Protein AF-T1B5X9-F1 (afdb_monomer_lite)

pLDDT: mean 83.92, std 14.85, range [49.34, 98.44]

Foldseek 3Di:
DVPPPVADPPPVDDSPDDAQDDPDDQDFDPDPVLVPPPQQCDCDPPSHSHDDCVVVVVRVVVVVVVVVVVVVVVVVD

Organism: NCBI:txid410659

Radius of gyration: 17.28 Å; chains: 1; bounding box: 35×20×50 Å

Structure (mmCIF, N/CA/C/O backbone):
data_AF-T1B5X9-F1
#
_entry.id   AF-T1B5X9-F1
#
loop_
_atom_site.group_PDB
_atom_site.id
_atom_site.type_symbol
_atom_site.label_atom_id
_atom_site.label_alt_id
_atom_site.label_comp_id
_atom_site.label_asym_id
_atom_site.label_entity_id
_atom_site.label_seq_id
_atom_site.pdbx_PDB_ins_code
_atom_site.Cartn_x
_atom_site.Cartn_y
_atom_site.Cartn_z
_atom_site.occupancy
_atom_site.B_iso_or_equiv
_atom_site.auth_seq_id
_atom_site.auth_comp_id
_atom_site.auth_asym_id
_atom_site.auth_atom_id
_atom_site.pdbx_PDB_model_num
ATOM 1 N N . LEU A 1 1 ? -13.29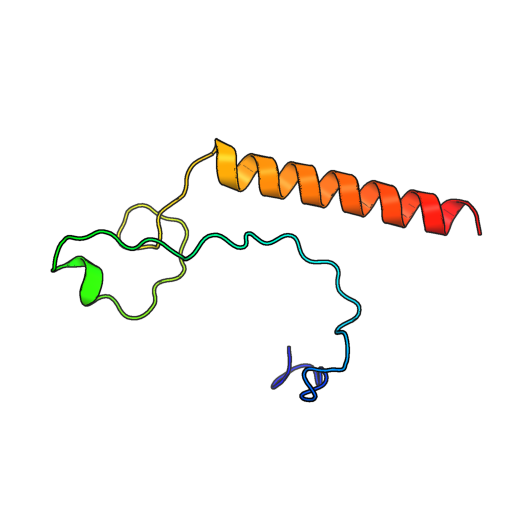4 -5.118 -9.923 1.00 88.31 1 LEU A N 1
ATOM 2 C CA . LEU A 1 1 ? -14.106 -4.300 -8.979 1.00 88.31 1 LEU A CA 1
ATOM 3 C C . LEU A 1 1 ? -15.450 -3.868 -9.567 1.00 88.31 1 LEU A C 1
ATOM 5 O O . LEU A 1 1 ? -16.471 -4.344 -9.095 1.00 88.31 1 LEU A O 1
ATOM 9 N N . ARG A 1 2 ? -15.495 -3.031 -10.615 1.00 91.31 2 ARG A N 1
ATOM 10 C CA . ARG A 1 2 ? -16.781 -2.556 -11.173 1.00 91.31 2 ARG A CA 1
ATOM 11 C C . ARG A 1 2 ? -17.577 -3.625 -11.931 1.00 91.31 2 ARG A C 1
ATOM 13 O O . ARG A 1 2 ? -18.772 -3.746 -11.715 1.00 91.31 2 ARG A O 1
ATOM 20 N N . GLN A 1 3 ? -16.931 -4.383 -12.820 1.00 91.38 3 GLN A N 1
ATOM 21 C CA . GLN A 1 3 ? -17.628 -5.379 -13.652 1.00 91.38 3 GLN A CA 1
ATOM 22 C C . GLN A 1 3 ? -18.073 -6.610 -12.854 1.00 91.38 3 GLN A C 1
ATOM 24 O O . GLN A 1 3 ? -19.221 -7.012 -12.959 1.00 91.38 3 GLN A O 1
ATOM 29 N N . GLN A 1 4 ? -17.178 -7.180 -12.044 1.00 94.69 4 GLN A N 1
ATOM 30 C CA . GLN A 1 4 ? -17.420 -8.462 -11.368 1.00 94.69 4 GLN A CA 1
ATOM 31 C C . GLN A 1 4 ? -17.894 -8.342 -9.909 1.00 94.69 4 GLN A C 1
ATOM 33 O O . GLN A 1 4 ? -18.430 -9.302 -9.376 1.00 94.69 4 GLN A O 1
ATOM 38 N N . HIS A 1 5 ? -17.711 -7.188 -9.253 1.00 91.25 5 HIS A N 1
ATOM 39 C CA . HIS A 1 5 ? -18.022 -7.017 -7.822 1.00 91.25 5 HIS A CA 1
ATOM 40 C C . HIS A 1 5 ? -18.951 -5.826 -7.534 1.00 91.25 5 HIS A C 1
ATOM 42 O O . HIS A 1 5 ? -19.054 -5.393 -6.393 1.00 91.25 5 HIS A O 1
ATOM 48 N N . GLY A 1 6 ? -19.598 -5.257 -8.559 1.00 89.88 6 GLY A N 1
ATOM 49 C CA . GLY A 1 6 ? -20.656 -4.253 -8.380 1.00 89.88 6 GLY A CA 1
ATOM 50 C C . GLY A 1 6 ? -20.223 -2.896 -7.808 1.00 89.88 6 GLY A C 1
ATOM 51 O O . GLY A 1 6 ? -21.080 -2.122 -7.392 1.00 89.88 6 GLY A O 1
ATOM 52 N N . PHE A 1 7 ? -18.925 -2.571 -7.786 1.00 92.44 7 PHE A N 1
ATOM 53 C CA . PHE A 1 7 ? -18.467 -1.270 -7.280 1.00 92.44 7 PHE A CA 1
ATOM 54 C C . PHE A 1 7 ? -19.049 -0.097 -8.096 1.00 92.44 7 PHE A C 1
ATOM 56 O O . PHE A 1 7 ? -19.202 -0.228 -9.319 1.00 92.44 7 PHE A O 1
ATOM 63 N N . PRO A 1 8 ? -19.317 1.066 -7.463 1.00 91.25 8 PRO A N 1
ATOM 64 C CA . PRO A 1 8 ? -19.911 2.221 -8.130 1.00 91.25 8 PRO A CA 1
ATOM 65 C C . PRO A 1 8 ? -19.162 2.642 -9.403 1.00 91.25 8 PRO A C 1
ATOM 67 O O . PRO A 1 8 ? -17.929 2.725 -9.450 1.00 91.25 8 PRO A O 1
ATOM 70 N N . ARG A 1 9 ? -19.928 2.937 -10.460 1.00 89.50 9 ARG A N 1
ATOM 71 C CA . ARG A 1 9 ? -19.400 3.520 -11.706 1.00 89.50 9 ARG A CA 1
ATOM 72 C C . ARG A 1 9 ? -19.296 5.042 -11.647 1.00 89.50 9 ARG A C 1
ATOM 74 O O . ARG A 1 9 ? -18.455 5.581 -12.354 1.00 89.50 9 ARG A O 1
ATOM 81 N N . ASN A 1 10 ? -20.103 5.700 -10.807 1.00 90.69 10 ASN A N 1
ATOM 82 C CA . ASN A 1 10 ? -20.005 7.143 -10.594 1.00 90.69 10 ASN A CA 1
ATOM 83 C C . ASN A 1 10 ? -18.618 7.472 -9.996 1.00 90.69 10 ASN A C 1
ATOM 85 O O . ASN A 1 10 ? -18.336 6.988 -8.896 1.00 90.69 10 ASN A O 1
ATOM 89 N N . PRO A 1 11 ? -17.762 8.251 -10.687 1.00 85.56 11 PRO A N 1
ATOM 90 C CA . PRO A 1 11 ? -16.443 8.637 -10.182 1.00 85.56 11 PRO A CA 1
ATOM 91 C C . PRO A 1 11 ? -16.498 9.491 -8.907 1.00 85.56 11 PRO A C 1
ATOM 93 O O . PRO A 1 11 ? -15.531 9.495 -8.156 1.00 85.56 11 PRO A O 1
ATOM 96 N N . GLU A 1 12 ? -17.619 10.156 -8.624 1.00 88.94 12 GLU A N 1
ATOM 97 C CA . GLU A 1 12 ? -17.807 10.942 -7.398 1.00 88.94 12 GLU A CA 1
ATOM 98 C C . GLU A 1 12 ? -18.055 10.067 -6.160 1.00 88.94 12 GLU A C 1
ATOM 100 O O . GLU A 1 12 ? -17.938 10.530 -5.025 1.00 88.94 12 GLU A O 1
ATOM 105 N N . ARG A 1 13 ? -18.409 8.787 -6.348 1.00 87.62 13 ARG A N 1
ATOM 106 C CA . ARG A 1 13 ? -18.612 7.853 -5.237 1.00 87.62 13 ARG A CA 1
ATOM 107 C C . ARG A 1 13 ? -17.322 7.124 -4.885 1.00 87.62 13 ARG A C 1
ATOM 109 O O . ARG A 1 13 ? -16.775 6.366 -5.686 1.00 87.62 13 ARG A O 1
ATOM 116 N N . TYR A 1 14 ? -16.909 7.278 -3.631 1.00 85.81 14 TYR A N 1
ATOM 117 C CA . TYR A 1 14 ? -15.774 6.564 -3.058 1.00 85.81 14 TYR A CA 1
ATOM 118 C C . TYR A 1 14 ? -16.012 5.055 -2.984 1.00 85.81 14 TYR A C 1
ATOM 120 O O . TYR A 1 14 ? -17.117 4.584 -2.718 1.00 85.81 14 TYR A O 1
ATOM 128 N N . PHE A 1 15 ? -14.934 4.294 -3.172 1.00 91.19 15 PHE A N 1
ATOM 129 C CA . PHE A 1 15 ? -14.947 2.833 -3.058 1.00 91.19 15 PHE A CA 1
ATOM 130 C C . PHE A 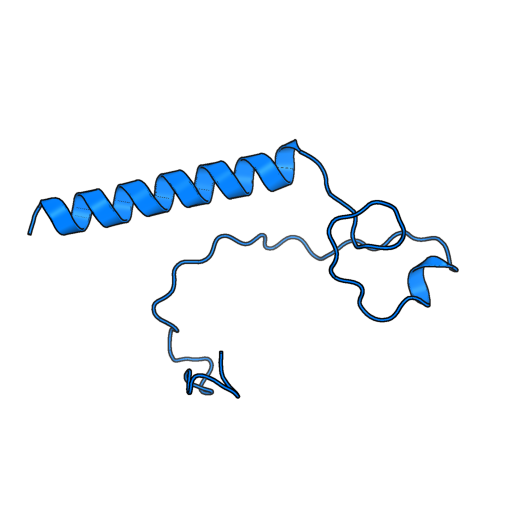1 15 ? -14.879 2.354 -1.602 1.00 91.19 15 PHE A C 1
ATOM 132 O O . PHE A 1 15 ? -15.070 1.171 -1.352 1.00 91.19 15 PHE A O 1
ATOM 139 N N . GLY A 1 16 ? -14.573 3.24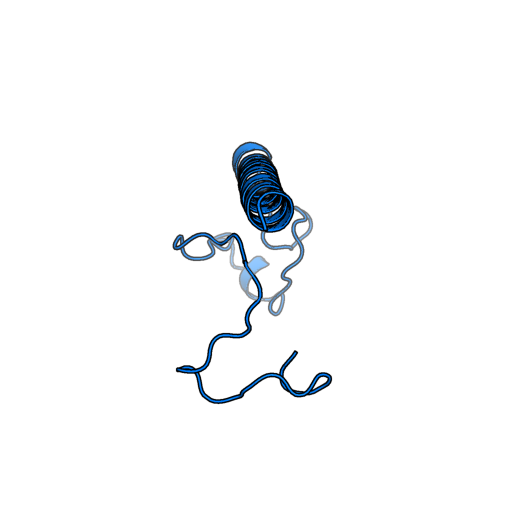6 -0.653 1.00 89.06 16 GLY A N 1
ATOM 140 C CA . GLY A 1 16 ? -14.373 2.888 0.755 1.00 89.06 16 GLY A CA 1
ATOM 141 C C . GLY A 1 16 ? -13.108 2.061 1.020 1.00 89.06 16 GLY A C 1
ATOM 142 O O . GLY A 1 16 ? -12.934 1.560 2.122 1.00 89.06 16 GLY A O 1
ATOM 143 N N . ILE A 1 17 ? -12.223 1.920 0.027 1.00 91.75 17 ILE A N 1
ATOM 144 C CA . ILE A 1 17 ? -10.965 1.174 0.133 1.00 91.75 17 ILE A CA 1
ATOM 145 C C . ILE A 1 17 ? -9.814 2.176 0.137 1.00 91.75 17 ILE A C 1
ATOM 147 O O . ILE A 1 17 ? -9.655 2.946 -0.812 1.00 91.75 17 ILE A O 1
ATOM 151 N N . ALA A 1 18 ? -9.008 2.161 1.197 1.00 93.56 18 ALA A N 1
ATOM 152 C CA . ALA A 1 18 ? -7.770 2.927 1.240 1.00 93.56 18 ALA A CA 1
ATOM 153 C C . ALA A 1 18 ? -6.746 2.324 0.267 1.00 93.56 18 ALA A C 1
ATOM 155 O O . ALA A 1 18 ? -6.535 1.112 0.257 1.00 93.56 18 ALA A O 1
ATOM 156 N N . ALA A 1 19 ? -6.099 3.169 -0.534 1.00 94.25 19 ALA A N 1
ATOM 157 C CA . ALA A 1 19 ? -5.083 2.755 -1.493 1.00 94.25 19 ALA A CA 1
ATOM 158 C C . ALA A 1 19 ? -3.867 3.682 -1.416 1.00 94.25 19 ALA A C 1
ATOM 160 O O . ALA A 1 19 ? -4.012 4.904 -1.354 1.00 94.25 19 ALA A O 1
ATOM 161 N N . VAL A 1 20 ? -2.674 3.090 -1.439 1.00 96.62 20 VAL A N 1
ATOM 162 C CA . VAL A 1 20 ? -1.404 3.812 -1.570 1.00 96.62 20 VAL A CA 1
ATOM 163 C C . VAL A 1 20 ? -1.052 3.871 -3.051 1.00 96.62 20 VAL A C 1
ATOM 165 O O . VAL A 1 20 ? -1.018 2.840 -3.720 1.00 96.62 20 VAL A O 1
ATOM 168 N N . TYR A 1 21 ? -0.818 5.074 -3.567 1.00 95.12 21 TYR A N 1
ATOM 169 C CA . TYR A 1 21 ? -0.479 5.308 -4.967 1.00 95.12 21 TYR A CA 1
ATOM 170 C C . TYR A 1 21 ? 0.482 6.494 -5.093 1.00 95.12 21 TYR A C 1
ATOM 172 O O . TYR A 1 21 ? 0.618 7.290 -4.164 1.00 95.12 21 TYR A O 1
ATOM 180 N N . SER A 1 22 ? 1.146 6.603 -6.244 1.00 93.94 22 SER A N 1
ATOM 181 C CA . SER A 1 22 ? 1.976 7.759 -6.594 1.00 93.94 22 SER A CA 1
ATOM 182 C C . SER A 1 22 ? 1.296 8.583 -7.682 1.00 93.94 22 SER A C 1
ATOM 184 O O . SER A 1 22 ? 0.640 8.032 -8.565 1.00 93.94 22 SER A O 1
ATOM 186 N N . MET A 1 23 ? 1.484 9.901 -7.617 1.00 95.19 23 MET A N 1
ATOM 187 C CA . MET A 1 23 ? 1.107 10.841 -8.679 1.00 95.19 23 MET A CA 1
ATOM 188 C C . MET A 1 23 ? 2.138 10.875 -9.818 1.00 95.19 23 MET A C 1
ATOM 190 O O . MET A 1 23 ? 1.918 11.540 -10.829 1.00 95.19 23 MET A O 1
ATOM 194 N N . GLU A 1 24 ? 3.279 10.198 -9.657 1.00 92.06 24 GLU A N 1
ATOM 195 C CA . GLU A 1 24 ? 4.285 10.086 -10.707 1.00 92.06 24 GLU A CA 1
ATOM 196 C C . GLU A 1 24 ? 3.742 9.287 -11.897 1.00 92.06 24 GLU A C 1
ATOM 198 O O . GLU A 1 24 ? 3.201 8.190 -11.744 1.00 92.06 24 GLU A O 1
ATOM 203 N N . ASN A 1 25 ? 3.916 9.833 -13.103 1.00 88.50 25 ASN A N 1
ATOM 204 C CA . ASN A 1 25 ? 3.524 9.147 -14.324 1.00 88.50 25 ASN A CA 1
ATOM 205 C C . ASN A 1 25 ? 4.422 7.930 -14.588 1.00 88.50 25 ASN A C 1
ATOM 207 O O . ASN A 1 25 ? 5.644 8.000 -14.447 1.00 88.50 25 ASN A O 1
ATOM 211 N N . VAL A 1 26 ? 3.817 6.834 -15.049 1.00 84.69 26 VAL A N 1
ATOM 212 C CA . VAL A 1 26 ? 4.537 5.596 -15.366 1.00 84.69 26 VAL A CA 1
ATOM 213 C C . VAL A 1 26 ? 5.573 5.861 -16.458 1.00 84.69 26 VAL A C 1
ATOM 215 O O . VAL A 1 26 ? 5.230 6.238 -17.582 1.00 84.69 26 VAL A O 1
ATOM 218 N N . ARG A 1 27 ? 6.848 5.641 -16.134 1.00 79.62 27 ARG A N 1
ATOM 219 C CA . ARG A 1 27 ? 7.950 5.724 -17.095 1.00 79.62 27 ARG A CA 1
ATOM 220 C C . ARG A 1 27 ? 8.118 4.373 -17.771 1.00 79.62 27 ARG A C 1
ATOM 222 O O . ARG A 1 27 ? 8.291 3.367 -17.091 1.00 79.62 27 ARG A O 1
ATOM 229 N N . ARG A 1 28 ? 8.070 4.356 -19.102 1.00 73.12 28 ARG A N 1
ATOM 230 C CA . ARG A 1 28 ? 8.447 3.179 -19.890 1.00 73.12 28 ARG A CA 1
ATOM 231 C C . ARG A 1 28 ? 9.881 3.328 -20.398 1.00 73.12 28 ARG A C 1
ATOM 233 O O . ARG A 1 28 ? 10.308 4.465 -20.617 1.00 73.12 28 ARG A O 1
ATOM 240 N N . PRO A 1 29 ? 10.606 2.216 -20.593 1.00 70.00 29 PRO A N 1
ATOM 241 C CA . PRO A 1 29 ? 11.893 2.233 -21.280 1.00 70.00 29 PRO A CA 1
ATOM 242 C C . PRO A 1 29 ? 11.773 2.903 -22.660 1.00 70.00 29 PRO A C 1
ATOM 244 O O . PRO A 1 29 ? 10.746 2.771 -23.328 1.00 70.00 29 PRO A O 1
ATOM 247 N N . ALA A 1 30 ? 12.788 3.681 -23.043 1.00 64.06 30 ALA A N 1
ATOM 248 C CA . ALA A 1 30 ? 12.788 4.504 -24.259 1.00 64.06 30 ALA A CA 1
ATOM 249 C C . ALA A 1 30 ? 13.180 3.729 -25.533 1.00 64.06 30 ALA A C 1
ATOM 251 O O . ALA A 1 30 ? 13.133 4.280 -26.631 1.00 64.06 30 ALA A O 1
ATOM 252 N N . ASP A 1 31 ? 13.589 2.472 -25.399 1.00 57.84 31 ASP A N 1
ATOM 253 C CA . ASP A 1 31 ? 13.964 1.587 -26.490 1.00 57.84 31 ASP A CA 1
ATOM 254 C C . ASP A 1 31 ? 12.729 1.015 -27.207 1.00 57.84 31 ASP A C 1
ATOM 256 O O . ASP A 1 31 ? 11.812 0.449 -26.611 1.00 57.84 31 ASP A O 1
ATOM 260 N N . ASP A 1 32 ? 12.726 1.168 -28.533 1.00 49.34 32 ASP A N 1
ATOM 261 C CA . ASP A 1 32 ? 11.611 0.919 -29.463 1.00 49.34 32 ASP A CA 1
ATOM 262 C C . ASP A 1 32 ? 11.107 -0.549 -29.467 1.00 49.34 32 ASP A C 1
ATOM 264 O O . ASP A 1 32 ? 10.026 -0.865 -29.971 1.00 49.34 32 ASP A O 1
ATOM 268 N N . SER A 1 33 ? 11.855 -1.468 -28.844 1.00 51.88 33 SER A N 1
ATOM 269 C CA . SER A 1 33 ? 11.451 -2.859 -28.596 1.00 51.88 33 SER A CA 1
ATOM 270 C C . SER A 1 33 ? 10.505 -3.033 -27.402 1.00 51.88 33 SER A C 1
ATOM 272 O O . SER A 1 33 ? 9.690 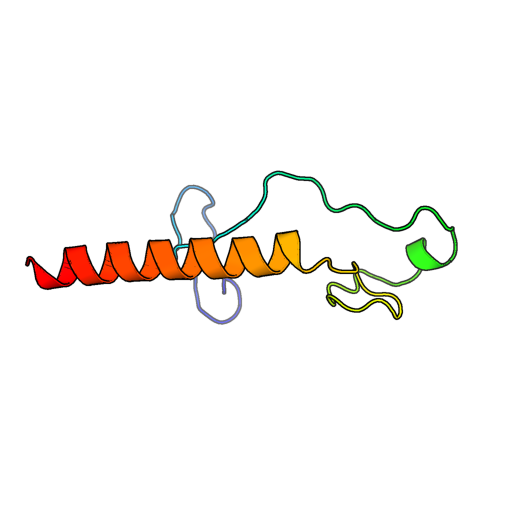-3.956 -27.413 1.00 51.88 33 SER A O 1
ATOM 274 N N . ALA A 1 34 ? 10.552 -2.147 -26.400 1.00 50.97 34 ALA A N 1
ATOM 275 C CA . ALA A 1 34 ? 9.673 -2.182 -25.225 1.00 50.97 34 ALA A CA 1
ATOM 276 C C . ALA A 1 34 ? 8.298 -1.538 -25.493 1.00 50.97 34 ALA A C 1
ATOM 278 O O . ALA A 1 34 ? 7.314 -1.851 -24.822 1.00 50.97 34 ALA A O 1
ATOM 279 N N . ALA A 1 35 ? 8.192 -0.685 -26.519 1.00 50.38 35 ALA A N 1
ATOM 280 C CA . ALA A 1 35 ? 6.937 -0.049 -26.929 1.00 50.38 35 ALA A CA 1
ATOM 281 C C . ALA A 1 35 ? 5.916 -1.029 -27.551 1.00 50.38 35 ALA A C 1
ATOM 283 O O . ALA A 1 35 ? 4.739 -0.690 -27.682 1.00 50.38 35 ALA A O 1
ATOM 284 N N . ARG A 1 36 ? 6.349 -2.244 -27.928 1.00 51.09 36 ARG A N 1
ATOM 285 C CA . ARG A 1 36 ? 5.527 -3.253 -28.622 1.00 51.09 36 ARG A CA 1
ATOM 286 C C . ARG A 1 36 ? 4.922 -4.323 -27.713 1.00 51.09 36 ARG A C 1
ATOM 288 O O . ARG A 1 36 ? 4.033 -5.051 -28.153 1.00 51.09 36 ARG A O 1
ATOM 295 N N . ALA A 1 37 ? 5.359 -4.415 -26.459 1.00 51.22 37 ALA A N 1
ATOM 296 C CA . ALA A 1 37 ? 4.743 -5.301 -25.482 1.00 51.22 37 ALA A CA 1
ATOM 297 C C . ALA A 1 37 ? 3.494 -4.606 -24.927 1.00 51.22 37 ALA A C 1
ATOM 299 O O . ALA A 1 37 ? 3.586 -3.671 -24.131 1.00 51.22 37 ALA A O 1
ATOM 300 N N . GLY A 1 38 ? 2.312 -5.016 -25.398 1.00 55.38 38 GLY A N 1
ATOM 301 C CA . GLY A 1 38 ? 1.037 -4.531 -24.868 1.00 55.38 38 GLY A CA 1
ATOM 302 C C . GLY A 1 38 ? 1.049 -4.532 -23.340 1.00 55.38 38 GLY A C 1
ATOM 303 O O . GLY A 1 38 ? 1.546 -5.486 -22.761 1.00 55.38 38 GLY A O 1
ATOM 304 N N . ALA A 1 39 ? 0.554 -3.445 -22.736 1.00 59.38 39 ALA A N 1
ATOM 305 C CA . ALA A 1 39 ? 0.531 -3.102 -21.307 1.00 59.38 39 ALA A CA 1
ATOM 306 C C . ALA A 1 39 ? 0.896 -4.228 -20.308 1.00 59.38 39 ALA A C 1
ATOM 308 O O . ALA A 1 39 ? 0.053 -4.659 -19.521 1.00 59.38 39 ALA A O 1
ATOM 309 N N . ASN A 1 40 ? 2.153 -4.683 -20.301 1.00 65.88 40 ASN A N 1
ATOM 310 C CA . ASN A 1 40 ? 2.624 -5.646 -19.321 1.00 65.88 40 ASN A CA 1
ATOM 311 C C . ASN A 1 40 ? 2.862 -4.879 -18.022 1.00 65.88 40 ASN A C 1
ATOM 313 O O . ASN A 1 40 ? 3.892 -4.235 -17.843 1.00 65.88 40 ASN A O 1
ATOM 317 N N . SER A 1 41 ? 1.870 -4.903 -17.133 1.00 71.50 41 SER A N 1
ATOM 318 C CA . SER A 1 41 ? 1.923 -4.228 -15.834 1.00 71.50 41 SER A CA 1
ATOM 319 C C . SER A 1 41 ? 2.729 -4.998 -14.785 1.00 71.50 41 SER A C 1
ATOM 321 O O . SER A 1 41 ? 2.635 -4.684 -13.600 1.00 71.50 41 SER A O 1
ATOM 323 N N . SER A 1 42 ? 3.464 -6.038 -15.189 1.00 77.56 42 SER A N 1
ATOM 324 C CA . SER A 1 42 ? 4.331 -6.786 -14.288 1.00 77.56 42 SER A CA 1
ATOM 325 C C . SER A 1 42 ? 5.483 -5.915 -13.786 1.00 77.56 42 SER A C 1
ATOM 327 O O . SER A 1 42 ? 6.002 -5.065 -14.507 1.00 77.56 42 SER A O 1
ATOM 329 N N . LEU A 1 43 ? 5.895 -6.141 -12.540 1.00 78.88 43 LEU A N 1
ATOM 330 C CA . LEU A 1 43 ? 6.991 -5.434 -11.870 1.00 78.88 43 LEU A CA 1
ATOM 331 C C . LEU A 1 43 ? 8.337 -6.158 -12.050 1.00 78.88 43 LEU A C 1
ATOM 333 O O . LEU A 1 43 ? 9.181 -6.140 -11.156 1.00 78.88 43 LEU A O 1
ATOM 337 N N . ASP A 1 44 ? 8.527 -6.833 -13.182 1.00 76.00 44 ASP A N 1
ATOM 338 C CA . ASP A 1 44 ? 9.769 -7.527 -13.525 1.00 76.00 44 ASP A CA 1
ATOM 339 C C . ASP A 1 44 ? 10.640 -6.716 -14.496 1.00 76.00 44 ASP A C 1
ATOM 341 O O . ASP A 1 44 ? 10.186 -5.775 -15.152 1.00 76.00 44 ASP A O 1
ATOM 345 N N . CYS A 1 45 ? 11.916 -7.099 -14.578 1.00 70.50 45 CYS A N 1
ATOM 346 C CA . CYS A 1 45 ? 12.886 -6.517 -15.507 1.00 70.50 45 CYS A CA 1
ATOM 347 C C . CYS A 1 45 ? 12.879 -7.193 -16.893 1.00 70.50 45 CYS A C 1
ATOM 349 O O . CYS A 1 45 ? 13.633 -6.783 -17.770 1.00 70.50 45 CYS A O 1
ATOM 351 N N . GLY A 1 46 ? 12.077 -8.243 -17.096 1.00 64.19 46 GLY A N 1
ATOM 352 C CA . GLY A 1 46 ? 12.037 -9.081 -18.299 1.00 64.19 46 GLY A CA 1
ATOM 353 C C . GLY A 1 46 ? 10.990 -8.630 -19.318 1.00 64.19 46 GLY A C 1
ATOM 354 O O . GLY A 1 46 ? 10.377 -9.469 -19.973 1.00 64.19 46 GLY A O 1
ATOM 355 N N . GLY A 1 47 ? 10.762 -7.318 -19.435 1.00 66.12 47 GLY A N 1
ATOM 356 C CA . GLY A 1 47 ? 9.738 -6.731 -20.308 1.00 66.12 47 GLY A CA 1
ATOM 357 C C . GLY A 1 47 ? 8.483 -6.229 -19.584 1.00 66.12 47 GLY A C 1
ATOM 358 O O . GLY A 1 47 ? 7.487 -5.925 -20.244 1.00 66.12 47 GLY A O 1
ATOM 359 N N . GLY A 1 48 ? 8.497 -6.165 -18.249 1.00 72.31 48 GLY A N 1
ATOM 360 C CA . GLY A 1 48 ? 7.518 -5.439 -17.437 1.00 72.31 48 GLY A CA 1
ATOM 361 C C . GLY A 1 48 ? 7.819 -3.940 -17.285 1.00 72.31 48 GLY A C 1
ATOM 362 O O . GLY A 1 48 ? 8.684 -3.375 -17.952 1.00 72.31 48 GLY A O 1
ATOM 363 N N . LEU A 1 49 ? 7.105 -3.285 -16.366 1.00 80.12 49 LEU A N 1
ATOM 364 C CA . LEU A 1 49 ? 7.312 -1.881 -15.983 1.00 80.12 49 LEU A CA 1
ATOM 365 C C . LEU A 1 49 ? 8.649 -1.639 -15.263 1.00 80.12 49 LEU A C 1
ATOM 367 O O . LEU A 1 49 ? 9.083 -0.493 -15.148 1.00 80.12 49 LEU A O 1
ATOM 371 N N . GLY A 1 50 ? 9.284 -2.700 -14.758 1.00 84.25 50 GLY A N 1
ATOM 372 C CA . GLY A 1 50 ? 10.402 -2.609 -13.828 1.00 84.25 50 GLY A CA 1
ATOM 373 C C . GLY A 1 50 ? 9.976 -2.169 -12.422 1.00 84.25 50 GLY A C 1
ATOM 374 O O . GLY A 1 50 ? 8.856 -1.713 -12.184 1.00 84.25 50 GLY A O 1
ATOM 375 N N . ALA A 1 51 ? 10.887 -2.323 -11.461 1.00 88.38 51 ALA A N 1
ATOM 376 C CA . ALA A 1 51 ? 10.683 -1.902 -10.079 1.00 88.38 51 ALA A CA 1
ATOM 377 C C . ALA A 1 51 ? 12.013 -1.589 -9.387 1.00 88.38 51 ALA A C 1
ATOM 379 O O . ALA A 1 51 ? 13.060 -2.133 -9.733 1.00 88.38 51 ALA A O 1
ATOM 380 N N . VAL A 1 52 ? 11.956 -0.734 -8.364 1.00 91.12 52 VAL A N 1
ATOM 381 C CA . VAL A 1 52 ? 13.093 -0.431 -7.488 1.00 91.12 52 VAL A CA 1
ATOM 382 C C . VAL A 1 52 ? 12.671 -0.532 -6.026 1.00 91.12 52 VAL A C 1
ATOM 384 O O . VAL A 1 52 ? 11.611 -0.037 -5.636 1.00 91.12 52 VAL A O 1
ATOM 387 N N . THR A 1 53 ? 13.521 -1.150 -5.205 1.00 94.06 53 THR A N 1
ATOM 388 C CA . THR A 1 53 ? 13.210 -1.499 -3.809 1.00 94.06 53 THR A CA 1
ATOM 389 C C . THR A 1 53 ? 12.817 -0.297 -2.961 1.00 94.06 53 THR A C 1
ATOM 391 O O . THR A 1 53 ? 11.914 -0.389 -2.140 1.00 94.06 53 THR A O 1
ATOM 394 N N . HIS A 1 54 ? 13.461 0.853 -3.164 1.00 95.75 54 HIS A N 1
ATOM 395 C CA . HIS A 1 54 ? 13.170 2.048 -2.372 1.00 95.75 54 HIS A CA 1
ATOM 396 C C . HIS A 1 54 ? 11.752 2.582 -2.617 1.00 95.75 54 HIS A C 1
ATOM 398 O O . HIS A 1 54 ? 11.165 3.142 -1.696 1.00 95.75 54 HIS A O 1
ATOM 404 N N . VAL A 1 55 ? 11.179 2.360 -3.807 1.00 93.94 55 VAL A N 1
ATOM 405 C CA . VAL A 1 55 ? 9.798 2.750 -4.140 1.00 93.94 55 VAL A CA 1
ATOM 406 C C . VAL A 1 55 ? 8.810 1.695 -3.645 1.00 93.94 55 VAL A C 1
ATOM 408 O O . VAL A 1 55 ? 7.890 2.010 -2.898 1.00 93.94 55 VAL A O 1
ATOM 411 N N . THR A 1 56 ? 9.000 0.422 -3.996 1.00 94.31 56 THR A N 1
ATOM 412 C CA . THR A 1 56 ? 8.059 -0.634 -3.579 1.00 94.31 56 THR A CA 1
ATOM 413 C C . THR A 1 56 ? 8.066 -0.848 -2.063 1.00 94.31 56 THR A C 1
ATOM 415 O O . THR A 1 56 ? 7.013 -1.054 -1.459 1.00 94.31 56 THR A O 1
ATOM 418 N N . GLY A 1 57 ? 9.231 -0.713 -1.424 1.00 96.81 57 GLY A N 1
ATOM 419 C CA . GLY A 1 57 ? 9.390 -0.763 0.027 1.00 96.81 57 GLY A CA 1
ATOM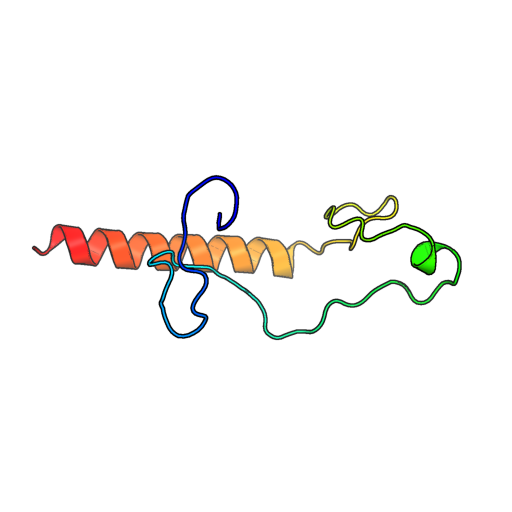 420 C C . GLY A 1 57 ? 8.680 0.385 0.744 1.00 96.81 57 GLY A C 1
ATOM 421 O O . GLY A 1 57 ? 7.949 0.140 1.703 1.00 96.81 57 GLY A O 1
ATOM 422 N N . THR A 1 58 ? 8.811 1.630 0.263 1.00 98.00 58 THR A N 1
ATOM 423 C CA . THR A 1 58 ? 8.076 2.764 0.861 1.00 98.00 58 THR A CA 1
ATOM 424 C C . THR A 1 58 ? 6.570 2.608 0.714 1.00 98.00 58 THR A C 1
ATOM 426 O O . THR A 1 58 ? 5.853 2.867 1.677 1.00 98.00 58 THR A O 1
ATOM 429 N N . PHE A 1 59 ? 6.076 2.118 -0.424 1.00 97.88 59 PHE A N 1
ATOM 430 C CA . PHE A 1 59 ? 4.650 1.815 -0.590 1.00 97.88 59 PHE A CA 1
ATOM 431 C C . PHE A 1 59 ? 4.151 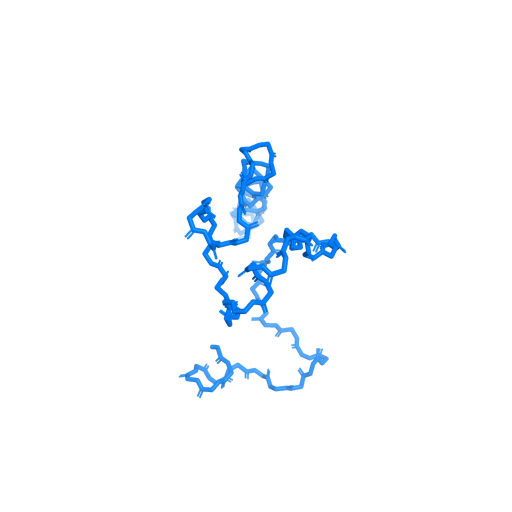0.815 0.461 1.00 97.88 59 PHE A C 1
ATOM 433 O O . PHE A 1 59 ? 3.099 1.035 1.064 1.00 97.88 59 PHE A O 1
ATOM 440 N N . GLY A 1 60 ? 4.924 -0.243 0.723 1.00 97.88 60 GLY A N 1
ATOM 441 C CA . GLY A 1 60 ? 4.622 -1.217 1.772 1.00 97.88 60 GLY A CA 1
ATOM 442 C C . GLY A 1 60 ? 4.583 -0.591 3.168 1.00 97.88 60 GLY A C 1
ATOM 443 O O . GLY A 1 60 ? 3.623 -0.798 3.911 1.00 97.88 60 GLY A O 1
ATOM 444 N N . PHE A 1 61 ? 5.578 0.228 3.515 1.00 98.44 61 PHE A N 1
ATOM 445 C CA . PHE A 1 61 ? 5.619 0.896 4.820 1.00 98.44 61 PHE A CA 1
ATOM 446 C C . PHE A 1 61 ? 4.489 1.913 5.009 1.00 98.44 61 PHE A C 1
ATOM 448 O O . PHE A 1 61 ? 3.892 1.968 6.084 1.00 98.44 61 PHE A O 1
ATOM 455 N N . VAL A 1 62 ? 4.132 2.670 3.970 1.00 98.31 62 VAL A N 1
ATOM 456 C CA . VAL A 1 62 ? 2.990 3.595 4.012 1.00 98.31 62 VAL A CA 1
ATOM 457 C C . VAL A 1 62 ? 1.676 2.828 4.183 1.00 98.31 62 VAL A C 1
ATOM 459 O O . VAL A 1 62 ? 0.835 3.227 4.990 1.00 98.31 62 VAL A O 1
ATOM 462 N N . ALA A 1 63 ? 1.505 1.701 3.484 1.00 98.12 63 ALA A N 1
ATOM 463 C CA . ALA A 1 63 ? 0.323 0.855 3.633 1.00 98.12 63 ALA A CA 1
ATOM 464 C C . ALA A 1 63 ? 0.203 0.291 5.058 1.00 98.12 63 ALA A C 1
ATOM 466 O O . ALA A 1 63 ? -0.872 0.362 5.655 1.00 98.12 63 ALA A O 1
ATOM 467 N N . ALA A 1 64 ? 1.307 -0.198 5.632 1.00 98.31 64 ALA A N 1
ATOM 468 C CA . ALA A 1 64 ? 1.349 -0.684 7.010 1.00 98.31 64 ALA A CA 1
ATOM 469 C C . ALA A 1 64 ? 1.001 0.423 8.019 1.00 98.31 64 ALA A C 1
ATOM 471 O O . ALA A 1 64 ? 0.161 0.217 8.895 1.00 98.31 64 ALA A O 1
ATOM 472 N N . GLY A 1 65 ? 1.575 1.620 7.857 1.00 98.06 65 GLY A N 1
ATOM 473 C CA . GLY A 1 65 ? 1.245 2.779 8.686 1.00 98.06 65 GLY A CA 1
ATOM 474 C C . GLY A 1 65 ? -0.243 3.131 8.628 1.00 98.06 65 GLY A C 1
ATOM 475 O O . GLY A 1 65 ? -0.872 3.340 9.667 1.00 98.06 65 GLY A O 1
ATOM 476 N N . LYS A 1 66 ? -0.843 3.112 7.428 1.00 97.31 66 LYS A N 1
ATOM 477 C CA . LYS A 1 66 ? -2.277 3.381 7.272 1.00 97.31 66 LYS A CA 1
ATOM 478 C C . LYS A 1 66 ? -3.152 2.302 7.911 1.00 97.31 66 LYS A C 1
ATOM 480 O O . LYS A 1 66 ? -4.173 2.629 8.512 1.00 97.31 66 LYS A O 1
ATOM 485 N N . ALA A 1 67 ? -2.763 1.033 7.798 1.00 97.06 67 ALA A N 1
ATOM 486 C CA . ALA A 1 67 ? -3.480 -0.074 8.422 1.00 97.06 67 ALA A CA 1
ATOM 487 C C . ALA A 1 67 ? -3.491 0.053 9.953 1.00 97.06 67 ALA A C 1
ATOM 489 O O . ALA A 1 67 ? -4.548 -0.076 10.567 1.00 97.06 67 ALA A O 1
ATOM 490 N N . LEU A 1 68 ? -2.345 0.381 10.558 1.00 97.81 68 LEU A N 1
ATOM 491 C CA . LEU A 1 68 ? -2.248 0.626 11.999 1.00 97.81 68 LEU A CA 1
ATOM 492 C C . LEU A 1 68 ? -3.142 1.790 12.441 1.00 97.81 68 LEU A C 1
ATOM 494 O O . LEU A 1 68 ? -3.857 1.667 13.431 1.00 97.81 68 LEU A O 1
ATOM 498 N N . GLU A 1 69 ? -3.158 2.893 11.692 1.00 96.62 69 GLU A N 1
ATOM 499 C CA . GLU A 1 69 ? -4.032 4.035 11.978 1.00 96.62 69 GLU A CA 1
ATOM 500 C C . GLU A 1 69 ? -5.521 3.642 11.978 1.00 96.62 69 GLU A C 1
ATOM 502 O O . GLU A 1 69 ? -6.270 4.050 12.865 1.00 96.62 69 GLU A O 1
ATOM 507 N N . LEU A 1 70 ? -5.956 2.838 11.002 1.00 94.94 70 LEU A N 1
ATOM 508 C CA . LEU A 1 70 ? -7.339 2.359 10.912 1.00 94.94 70 LEU A CA 1
ATOM 509 C C . LEU A 1 70 ? -7.699 1.431 12.078 1.00 94.94 70 LEU A C 1
ATOM 511 O O . LEU A 1 70 ? -8.755 1.600 12.683 1.00 94.94 70 LEU A O 1
ATOM 515 N N . LEU A 1 71 ? -6.814 0.494 12.424 1.00 96.12 71 LEU A N 1
ATOM 516 C CA . LEU A 1 71 ? -7.019 -0.424 13.548 1.00 96.12 71 LEU A CA 1
ATOM 517 C C . LEU A 1 71 ? -7.097 0.318 14.885 1.00 96.12 71 LEU A C 1
ATOM 519 O O . LEU A 1 71 ? -7.973 0.032 15.698 1.00 96.12 71 LEU A O 1
ATOM 523 N N . LEU A 1 72 ? -6.221 1.303 15.100 1.00 97.19 72 LEU A N 1
ATOM 524 C CA . LEU A 1 72 ? -6.222 2.107 16.322 1.00 97.19 72 LEU A CA 1
ATOM 525 C C . LEU A 1 72 ? -7.489 2.958 16.460 1.00 97.19 72 LEU A C 1
ATOM 527 O O . LEU A 1 72 ? -7.969 3.137 17.578 1.00 97.19 72 LEU A O 1
ATOM 531 N N . ARG A 1 73 ? -8.045 3.462 15.351 1.00 94.44 73 ARG A N 1
ATOM 532 C CA . ARG A 1 73 ? -9.332 4.177 15.362 1.00 94.44 73 ARG A CA 1
ATOM 533 C C . ARG A 1 73 ? -10.470 3.255 15.796 1.00 94.44 73 ARG A C 1
ATOM 535 O O . ARG A 1 73 ? -11.168 3.602 16.738 1.00 94.44 73 ARG A O 1
ATOM 542 N N . LEU A 1 74 ? -10.567 2.068 15.192 1.00 90.62 74 LEU A N 1
ATOM 543 C CA . LEU A 1 74 ? -11.587 1.069 15.534 1.00 90.62 74 LEU A CA 1
ATOM 544 C C . LEU A 1 74 ? -11.480 0.585 16.986 1.00 90.62 74 LEU A C 1
ATOM 546 O O . LEU A 1 74 ? -12.489 0.348 17.625 1.00 90.62 74 LEU A O 1
ATOM 550 N N . SER A 1 75 ? -10.264 0.444 17.525 1.00 88.06 75 SER A N 1
ATOM 551 C CA . SER A 1 75 ? -10.060 -0.025 18.907 1.00 88.06 75 SER A CA 1
ATOM 552 C C . SER A 1 75 ? -10.513 0.956 19.996 1.00 88.06 75 SER A C 1
ATOM 554 O O . SER A 1 75 ? -10.539 0.593 21.170 1.00 88.06 75 SER A O 1
ATOM 556 N N . ARG A 1 76 ? -10.775 2.215 19.631 1.00 80.00 76 ARG A N 1
ATOM 557 C CA . ARG A 1 76 ? -11.148 3.287 20.562 1.00 80.00 76 ARG A CA 1
ATOM 558 C C . ARG A 1 76 ? -12.666 3.513 20.615 1.00 80.00 76 ARG A C 1
ATOM 560 O O . ARG A 1 76 ? -13.114 4.313 21.433 1.00 80.00 76 ARG A O 1
ATOM 567 N N . GLU A 1 77 ? -13.415 2.835 19.752 1.00 56.44 77 GLU A N 1
ATOM 568 C CA . GLU A 1 77 ? -14.882 2.817 19.683 1.00 56.44 77 GLU A CA 1
ATOM 569 C C . GLU A 1 77 ? -15.431 1.566 20.382 1.00 56.44 77 GLU A C 1
ATOM 571 O O . GLU A 1 77 ? -16.484 1.694 21.045 1.00 56.44 77 GLU A O 1
#

Sequence (77 aa):
LRQQHGFPRNPERYFGIAAVYSMENVRRPADDSAARAGANSSLDCGGGLGAVTHVTGTFGFVAAGKALELLLRLSRE

Secondary structure (DSSP, 8-state):
-HHHH-----TTS--S-------SPPPPPSSTTGGGSTT----STTTS----HHHHHHHHHHHHHHHHHHHHHHTT-